Protein AF-A0A9X2JK85-F1 (afdb_monomer_lite)

Structure (mmCIF, N/CA/C/O backbone):
data_AF-A0A9X2JK85-F1
#
_entry.id   AF-A0A9X2JK85-F1
#
loop_
_atom_site.group_PDB
_atom_site.id
_atom_site.type_symbol
_atom_site.label_atom_id
_atom_site.label_alt_id
_atom_site.label_comp_id
_atom_site.label_asym_id
_atom_site.label_entity_id
_atom_site.label_seq_id
_atom_site.pdbx_PDB_ins_code
_atom_site.Cartn_x
_atom_site.Cartn_y
_atom_site.Cartn_z
_atom_site.occupancy
_atom_site.B_iso_or_equiv
_atom_site.auth_seq_id
_atom_site.auth_comp_id
_atom_site.auth_asym_id
_atom_site.auth_atom_id
_atom_site.pdbx_PDB_model_num
ATOM 1 N N . MET A 1 1 ? 14.062 13.465 -22.655 1.00 34.59 1 MET A N 1
ATOM 2 C CA . MET A 1 1 ? 15.231 13.251 -23.542 1.00 34.59 1 MET A CA 1
ATOM 3 C C . MET A 1 1 ? 15.802 11.875 -23.221 1.00 34.59 1 MET A C 1
ATOM 5 O O . MET A 1 1 ? 16.060 11.612 -22.061 1.00 34.59 1 MET A O 1
ATOM 9 N N . ALA A 1 2 ? 15.635 10.884 -24.098 1.00 40.88 2 ALA A N 1
ATOM 10 C CA . ALA A 1 2 ? 16.480 10.584 -25.267 1.00 40.88 2 ALA A CA 1
ATOM 11 C C . ALA A 1 2 ? 17.789 9.841 -24.898 1.00 40.88 2 ALA A C 1
ATOM 13 O O . ALA A 1 2 ? 18.862 10.420 -24.853 1.00 40.88 2 ALA A O 1
ATOM 14 N N . ILE A 1 3 ? 17.620 8.548 -24.591 1.00 50.31 3 ILE A N 1
ATOM 15 C CA . ILE A 1 3 ? 18.441 7.374 -24.954 1.00 50.31 3 ILE A CA 1
ATOM 16 C C . ILE A 1 3 ? 19.965 7.569 -25.096 1.00 50.31 3 ILE A C 1
ATOM 18 O O . ILE A 1 3 ? 20.447 8.000 -26.139 1.00 50.31 3 ILE A O 1
ATOM 22 N N . VAL A 1 4 ? 20.713 7.001 -24.139 1.00 51.88 4 VAL A N 1
ATOM 23 C CA . VAL A 1 4 ? 21.994 6.318 -24.402 1.00 51.88 4 VAL A CA 1
ATOM 24 C C . VAL A 1 4 ? 21.903 4.892 -23.838 1.00 51.88 4 VAL A C 1
ATOM 26 O O . VAL A 1 4 ? 21.427 4.666 -22.729 1.00 51.88 4 VAL A O 1
ATOM 29 N N . LYS A 1 5 ? 22.260 3.931 -24.693 1.00 42.66 5 LYS A N 1
ATOM 30 C CA . LYS A 1 5 ? 22.048 2.474 -24.635 1.00 42.66 5 LYS A CA 1
ATOM 31 C C . LYS A 1 5 ? 23.218 1.715 -23.970 1.00 42.66 5 LYS A C 1
ATOM 33 O O . LYS A 1 5 ? 24.351 2.136 -24.152 1.00 42.66 5 LYS A O 1
ATOM 38 N N . ARG A 1 6 ? 22.894 0.494 -23.480 1.00 49.09 6 ARG A N 1
ATOM 39 C CA . ARG A 1 6 ? 23.709 -0.761 -23.361 1.00 49.09 6 ARG A CA 1
ATOM 40 C C . ARG A 1 6 ? 24.837 -0.747 -22.308 1.00 49.09 6 ARG A C 1
ATOM 42 O O . ARG A 1 6 ? 25.596 0.200 -22.260 1.00 49.09 6 ARG A O 1
ATOM 49 N N . GLN A 1 7 ? 25.003 -1.723 -21.406 1.00 44.25 7 GLN A N 1
ATOM 50 C CA . GLN A 1 7 ? 24.975 -3.198 -21.502 1.00 44.25 7 GLN A CA 1
ATOM 51 C C . GLN A 1 7 ? 24.787 -3.748 -20.051 1.00 44.25 7 GLN A C 1
ATOM 53 O O . GLN A 1 7 ? 25.368 -3.177 -19.135 1.00 44.25 7 GLN A O 1
ATOM 58 N N . ALA A 1 8 ? 23.776 -4.579 -19.742 1.00 41.75 8 ALA A N 1
ATOM 59 C CA . ALA A 1 8 ? 23.869 -6.020 -19.389 1.00 41.75 8 ALA A CA 1
ATOM 60 C C . ALA A 1 8 ? 25.113 -6.393 -18.528 1.00 41.75 8 ALA A C 1
ATOM 62 O O . ALA A 1 8 ? 26.212 -6.001 -18.882 1.00 41.75 8 ALA A O 1
ATOM 63 N N . GLU A 1 9 ? 25.052 -7.121 -17.406 1.00 39.81 9 GLU A N 1
ATOM 64 C CA . GLU A 1 9 ? 24.339 -8.378 -17.129 1.00 39.81 9 GLU A CA 1
ATOM 65 C C . GLU A 1 9 ? 24.162 -8.625 -15.610 1.00 39.81 9 GLU A C 1
ATOM 67 O O . GLU A 1 9 ? 24.887 -8.069 -14.793 1.00 39.81 9 GLU A O 1
ATOM 72 N N . ALA A 1 10 ? 23.177 -9.476 -15.294 1.00 49.22 10 ALA A N 1
ATOM 73 C CA . ALA A 1 10 ? 23.091 -10.398 -14.156 1.00 49.22 10 ALA A CA 1
ATOM 74 C C . ALA A 1 10 ? 23.545 -9.925 -12.758 1.00 49.22 10 ALA A C 1
ATOM 76 O O . ALA A 1 10 ? 24.722 -9.958 -12.438 1.00 49.22 10 ALA A O 1
ATOM 77 N N . ASP A 1 11 ? 22.584 -9.686 -11.859 1.00 38.78 11 ASP A N 1
ATOM 78 C CA . ASP A 1 11 ? 22.458 -10.641 -10.754 1.00 38.78 11 ASP A CA 1
ATOM 79 C C . ASP A 1 11 ? 21.063 -10.611 -10.124 1.00 38.78 11 ASP A C 1
ATOM 81 O O . ASP A 1 11 ? 20.541 -9.593 -9.658 1.00 38.78 11 ASP A O 1
ATOM 85 N N . HIS A 1 12 ? 20.437 -11.777 -10.170 1.00 44.62 12 HIS A N 1
ATOM 86 C CA . HIS A 1 12 ? 19.228 -12.103 -9.452 1.00 44.62 12 HIS A CA 1
ATOM 87 C C . HIS A 1 12 ? 19.592 -12.342 -7.986 1.00 44.62 12 HIS A C 1
ATOM 89 O O . HIS A 1 12 ? 19.901 -13.471 -7.617 1.00 44.62 12 HIS A O 1
ATOM 95 N N . ASN A 1 13 ? 19.479 -11.335 -7.119 1.00 39.88 13 ASN A N 1
ATOM 96 C CA . ASN A 1 13 ? 19.421 -11.635 -5.691 1.00 39.88 13 ASN A CA 1
ATOM 97 C C . ASN A 1 13 ? 18.484 -10.702 -4.922 1.00 39.88 13 ASN A C 1
ATOM 99 O O . ASN A 1 13 ? 18.857 -9.655 -4.394 1.00 39.88 13 ASN A O 1
ATOM 103 N N . THR A 1 14 ? 17.229 -11.134 -4.837 1.00 47.16 14 THR A N 1
ATOM 104 C CA . THR A 1 14 ? 16.153 -10.577 -4.011 1.00 47.16 14 THR A CA 1
ATOM 105 C C . 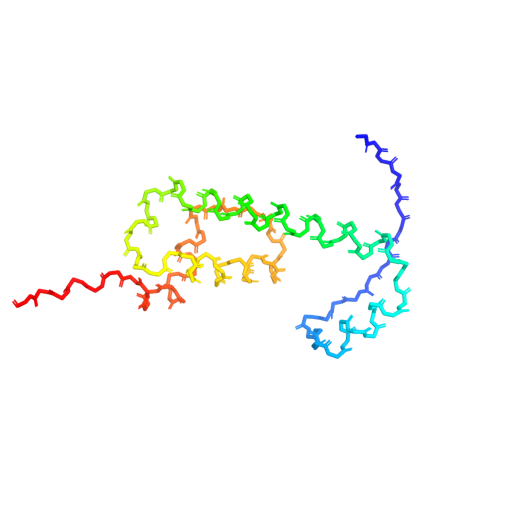THR A 1 14 ? 16.396 -10.860 -2.520 1.00 47.16 14 THR A C 1
ATOM 107 O O . THR A 1 14 ? 15.541 -11.431 -1.851 1.00 47.16 14 THR A O 1
ATOM 110 N N . LYS A 1 15 ? 17.577 -10.501 -1.994 1.00 44.31 15 LYS A N 1
ATOM 111 C CA . LYS A 1 15 ? 17.924 -10.502 -0.558 1.00 44.31 15 LYS A CA 1
ATOM 112 C C . LYS A 1 15 ? 18.985 -9.440 -0.242 1.00 44.31 15 LYS A C 1
ATOM 114 O O . LYS A 1 15 ? 19.994 -9.719 0.398 1.00 44.31 15 LYS A O 1
ATOM 119 N N . MET A 1 16 ? 18.783 -8.209 -0.704 1.00 45.59 16 MET A N 1
ATOM 120 C CA . MET A 1 16 ? 19.684 -7.112 -0.350 1.00 45.59 16 MET A CA 1
ATOM 121 C C . MET A 1 16 ? 19.366 -6.635 1.075 1.00 45.59 16 MET A C 1
ATOM 123 O O . MET A 1 16 ? 18.332 -6.014 1.320 1.00 45.59 16 MET A O 1
ATOM 127 N N . THR A 1 17 ? 20.236 -6.971 2.028 1.00 53.81 17 THR A N 1
ATOM 128 C CA . THR A 1 17 ? 20.101 -6.562 3.436 1.00 53.81 17 THR A CA 1
ATOM 129 C C . THR A 1 17 ? 20.424 -5.068 3.569 1.00 53.81 17 THR A C 1
ATOM 131 O O . THR A 1 17 ? 21.161 -4.512 2.757 1.00 53.81 17 THR A O 1
ATOM 134 N N . VAL A 1 18 ? 19.922 -4.388 4.607 1.00 53.00 18 VAL A N 1
ATOM 135 C CA . VAL A 1 18 ? 20.228 -2.961 4.869 1.00 53.00 18 VAL A CA 1
ATOM 136 C C . VAL A 1 18 ? 21.744 -2.687 4.885 1.00 53.00 18 VAL A C 1
ATOM 138 O O . VAL A 1 18 ? 22.187 -1.636 4.432 1.00 53.00 18 VAL A O 1
ATOM 141 N N . ALA A 1 19 ? 22.553 -3.664 5.306 1.00 50.75 19 ALA A N 1
ATOM 142 C CA . ALA A 1 19 ? 24.013 -3.598 5.253 1.00 50.75 19 ALA A CA 1
ATOM 143 C C . ALA A 1 19 ? 24.586 -3.535 3.819 1.00 50.75 19 ALA A C 1
ATOM 145 O O . ALA A 1 19 ? 25.506 -2.757 3.565 1.00 50.75 19 ALA A O 1
ATOM 146 N N . ASP A 1 20 ? 24.021 -4.285 2.865 1.00 52.03 20 ASP A N 1
ATOM 147 C CA . ASP A 1 20 ? 24.408 -4.215 1.448 1.00 52.03 20 ASP A CA 1
ATOM 148 C C . ASP A 1 20 ? 24.044 -2.864 0.831 1.00 52.03 20 ASP A C 1
ATOM 150 O O . ASP A 1 20 ? 24.795 -2.327 0.017 1.00 52.03 20 ASP A O 1
ATOM 154 N N . LEU A 1 21 ? 22.924 -2.266 1.256 1.00 55.34 21 LEU A N 1
ATOM 155 C CA . LEU A 1 21 ? 22.515 -0.930 0.809 1.00 55.34 21 LEU A CA 1
ATOM 156 C C . LEU A 1 21 ? 23.514 0.150 1.241 1.00 55.34 21 LEU A C 1
ATOM 158 O O . LEU A 1 21 ? 23.812 1.044 0.450 1.00 55.34 21 LEU A O 1
ATOM 162 N N . ILE A 1 22 ? 24.085 0.046 2.444 1.00 58.94 22 ILE A N 1
ATOM 163 C CA . ILE A 1 22 ? 25.137 0.966 2.908 1.00 58.94 22 ILE A CA 1
ATOM 164 C C . ILE A 1 22 ? 26.440 0.743 2.129 1.00 58.94 22 ILE A C 1
ATOM 166 O O . ILE A 1 22 ? 27.105 1.700 1.730 1.00 58.94 22 ILE A O 1
ATOM 170 N N . LYS A 1 23 ? 26.786 -0.513 1.835 1.00 55.00 23 LYS A N 1
ATOM 171 C CA . LYS A 1 23 ? 28.004 -0.850 1.087 1.00 55.00 23 LYS A CA 1
ATOM 172 C C . LYS A 1 23 ? 27.947 -0.371 -0.368 1.00 55.00 23 LYS A C 1
ATOM 174 O O . LYS A 1 23 ? 28.931 0.179 -0.866 1.00 55.00 23 LYS A O 1
ATOM 179 N N . LEU A 1 24 ? 26.792 -0.504 -1.028 1.00 55.12 24 LEU A N 1
ATOM 180 C CA . LEU A 1 24 ? 26.565 0.052 -2.366 1.00 55.12 24 LEU A CA 1
ATOM 181 C C . LEU A 1 24 ? 26.503 1.587 -2.346 1.00 55.12 24 LEU A C 1
ATOM 183 O O . LEU A 1 24 ? 27.032 2.228 -3.252 1.00 55.12 24 LEU A O 1
ATOM 187 N N . SER A 1 25 ? 25.920 2.185 -1.301 1.00 47.72 25 SER A N 1
ATOM 188 C CA . SER A 1 25 ? 25.886 3.643 -1.106 1.00 47.72 25 SER A CA 1
ATOM 189 C C . SER A 1 25 ? 27.284 4.260 -1.022 1.00 47.72 25 SER A C 1
ATOM 191 O O . SER A 1 25 ? 27.479 5.374 -1.490 1.00 47.72 25 SER A O 1
ATOM 193 N N . ASN A 1 26 ? 28.270 3.552 -0.472 1.00 53.19 26 ASN A N 1
ATOM 194 C CA . ASN A 1 26 ? 29.646 4.054 -0.415 1.00 53.19 26 ASN A CA 1
ATOM 195 C C . ASN A 1 26 ? 30.403 3.934 -1.753 1.00 53.19 26 ASN A C 1
ATOM 197 O O . ASN A 1 26 ? 31.441 4.567 -1.913 1.00 53.19 26 ASN A O 1
ATOM 201 N N . ASN A 1 27 ? 29.894 3.150 -2.712 1.00 53.34 27 ASN A N 1
ATOM 202 C CA . ASN A 1 27 ? 30.514 2.932 -4.029 1.00 53.34 27 ASN A CA 1
ATOM 203 C C . ASN A 1 27 ? 29.814 3.691 -5.173 1.00 53.34 27 ASN A C 1
ATOM 205 O O . ASN A 1 27 ? 30.348 3.782 -6.278 1.00 53.34 27 ASN A O 1
ATOM 209 N N . LEU A 1 28 ? 28.623 4.246 -4.934 1.00 50.44 28 LEU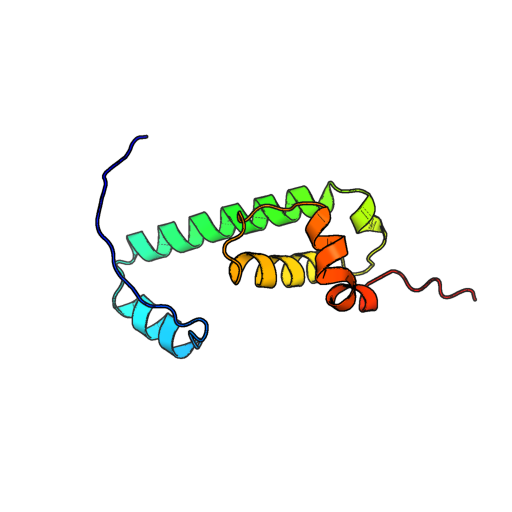 A N 1
ATOM 210 C CA . LEU A 1 28 ? 27.867 5.021 -5.916 1.00 50.44 28 LEU A CA 1
ATOM 211 C C . LEU A 1 28 ? 28.158 6.515 -5.756 1.00 50.44 28 LEU A C 1
ATOM 213 O O . LEU A 1 28 ? 28.119 7.061 -4.656 1.00 50.44 28 LEU A O 1
ATOM 217 N N . LYS A 1 29 ? 28.408 7.213 -6.870 1.00 52.56 29 LYS A N 1
ATOM 218 C CA . LYS A 1 29 ? 28.621 8.666 -6.843 1.00 52.56 29 LYS A CA 1
ATOM 219 C C . LYS A 1 29 ? 27.385 9.349 -6.230 1.00 52.56 29 LYS A C 1
ATOM 221 O O . LYS A 1 29 ? 26.265 9.008 -6.617 1.00 52.56 29 LYS A O 1
ATOM 226 N N . PRO A 1 30 ? 27.538 10.346 -5.340 1.00 54.38 30 PRO A N 1
ATOM 227 C CA . PRO A 1 30 ? 26.422 10.956 -4.605 1.00 54.38 30 PRO A CA 1
ATOM 228 C C . PRO A 1 30 ? 25.320 11.527 -5.513 1.00 54.38 30 PRO A C 1
ATOM 230 O O . PRO A 1 30 ? 24.153 11.560 -5.134 1.00 54.38 30 PRO A O 1
ATOM 233 N N . GLN A 1 31 ? 25.664 11.915 -6.744 1.00 50.38 31 GLN A N 1
ATOM 234 C CA . GLN A 1 31 ? 24.705 12.330 -7.772 1.00 50.38 31 GLN A CA 1
ATOM 235 C C . GLN A 1 31 ? 23.807 11.178 -8.251 1.00 50.38 31 GLN A C 1
ATOM 237 O O . GLN A 1 31 ? 22.606 11.370 -8.395 1.00 50.38 31 GLN A O 1
ATOM 242 N N . GLN A 1 32 ? 24.344 9.968 -8.431 1.00 51.41 32 GLN A N 1
ATOM 243 C CA . GLN A 1 32 ? 23.549 8.789 -8.799 1.00 51.41 32 GLN A CA 1
ATOM 244 C C . GLN A 1 32 ? 22.634 8.359 -7.646 1.00 51.41 32 GLN A C 1
ATOM 246 O O . GLN A 1 32 ? 21.490 7.983 -7.881 1.00 51.41 32 GLN A O 1
ATOM 251 N N . ILE A 1 33 ? 23.100 8.477 -6.398 1.00 53.59 33 ILE A N 1
ATOM 252 C CA . ILE A 1 33 ? 22.286 8.192 -5.207 1.00 53.59 33 ILE A CA 1
ATOM 253 C C . ILE A 1 33 ? 21.113 9.170 -5.113 1.00 53.59 33 ILE A C 1
ATOM 255 O O . ILE A 1 33 ? 19.975 8.733 -4.950 1.00 53.59 33 ILE A O 1
ATOM 259 N N . LYS A 1 34 ? 21.363 10.477 -5.275 1.00 50.22 34 LYS A N 1
ATOM 260 C CA . LYS A 1 34 ? 20.303 11.497 -5.274 1.00 50.22 34 LYS A CA 1
ATOM 261 C C . LYS A 1 34 ? 19.247 11.220 -6.337 1.00 50.22 34 LYS A C 1
ATOM 263 O O . LYS A 1 34 ? 18.073 11.163 -6.001 1.00 50.22 34 LYS A O 1
ATOM 268 N N . GLN A 1 35 ? 19.658 10.944 -7.571 1.00 50.50 35 GLN A N 1
ATOM 269 C CA . GLN A 1 35 ? 18.734 10.676 -8.677 1.00 50.50 35 GLN A CA 1
ATOM 270 C C . GLN A 1 35 ? 17.884 9.423 -8.438 1.00 50.50 35 GLN A C 1
ATOM 272 O O . GLN A 1 35 ? 16.676 9.439 -8.651 1.00 50.50 35 GLN A O 1
ATOM 277 N N . VAL A 1 36 ? 18.483 8.352 -7.913 1.00 57.09 36 VAL A N 1
ATOM 278 C CA . VAL A 1 36 ? 17.759 7.118 -7.582 1.00 57.09 36 VAL A CA 1
ATOM 279 C C . VAL A 1 36 ? 16.781 7.329 -6.419 1.00 57.09 36 VAL A C 1
ATOM 281 O O . VAL A 1 36 ? 15.697 6.748 -6.421 1.00 57.09 36 VAL A O 1
ATOM 284 N N . VAL A 1 37 ? 17.129 8.146 -5.423 1.00 58.62 37 VAL A N 1
ATOM 285 C CA . VAL A 1 37 ? 16.244 8.469 -4.290 1.00 58.62 37 VAL A CA 1
ATOM 286 C C . VAL A 1 37 ? 15.109 9.405 -4.719 1.00 58.62 37 VAL A C 1
ATOM 288 O O . VAL A 1 37 ? 13.958 9.167 -4.354 1.00 58.62 37 VAL A O 1
ATOM 291 N N . GLU A 1 38 ? 15.396 10.418 -5.533 1.00 56.00 38 GLU A N 1
ATOM 292 C CA . GLU A 1 38 ? 14.401 11.335 -6.104 1.00 56.00 38 GLU A CA 1
ATOM 293 C C . GLU A 1 38 ? 13.409 10.588 -7.004 1.00 56.00 38 GLU A C 1
ATOM 295 O O . GLU A 1 38 ? 12.196 10.712 -6.823 1.00 56.00 38 GLU A O 1
ATOM 300 N N . GLU A 1 39 ? 13.898 9.724 -7.897 1.00 60.69 39 GLU A N 1
ATOM 301 C CA . GLU A 1 39 ? 13.053 8.919 -8.784 1.00 60.69 39 GLU A CA 1
ATOM 302 C C . GLU A 1 39 ? 12.173 7.934 -7.994 1.00 60.69 39 GLU A C 1
ATOM 304 O O . GLU A 1 39 ? 10.979 7.800 -8.270 1.00 60.69 39 GLU A O 1
ATOM 309 N N . ARG A 1 40 ? 12.714 7.295 -6.944 1.00 62.25 40 ARG A N 1
ATOM 310 C CA . ARG A 1 40 ? 11.931 6.433 -6.036 1.00 62.25 40 ARG A CA 1
ATOM 311 C C . ARG A 1 40 ? 10.848 7.209 -5.290 1.00 62.25 40 ARG A C 1
ATOM 313 O O . ARG A 1 40 ? 9.743 6.694 -5.120 1.00 62.25 40 ARG A O 1
ATOM 320 N N . THR A 1 41 ? 11.155 8.427 -4.853 1.00 66.56 41 THR A N 1
ATOM 321 C CA . THR A 1 41 ? 10.211 9.289 -4.128 1.00 66.56 41 THR A CA 1
ATOM 322 C C . THR A 1 41 ? 9.061 9.707 -5.043 1.00 66.56 41 THR A C 1
ATOM 324 O O . THR A 1 41 ? 7.900 9.660 -4.638 1.00 66.56 41 THR A O 1
ATOM 327 N N . TYR A 1 42 ? 9.356 10.015 -6.309 1.00 78.44 42 TYR A N 1
ATOM 328 C CA . TYR A 1 42 ? 8.345 10.331 -7.318 1.00 78.44 42 TYR A CA 1
ATOM 329 C C . TYR A 1 42 ? 7.413 9.145 -7.607 1.00 78.44 42 TYR A C 1
ATOM 331 O O . TYR A 1 42 ? 6.196 9.313 -7.679 1.00 78.44 42 TYR A O 1
ATOM 339 N N . GLN A 1 43 ? 7.962 7.930 -7.710 1.00 81.75 43 GLN A N 1
ATOM 340 C CA . GLN A 1 43 ? 7.166 6.724 -7.960 1.00 81.75 43 GLN A CA 1
ATOM 341 C C . GLN A 1 43 ? 6.237 6.388 -6.784 1.00 81.75 43 GLN A C 1
ATOM 343 O O . GLN A 1 43 ? 5.060 6.111 -7.004 1.00 81.75 43 GLN A O 1
ATOM 348 N N . TRP A 1 44 ? 6.728 6.479 -5.543 1.00 85.44 44 TRP A N 1
ATOM 349 C CA . TRP A 1 44 ? 5.896 6.288 -4.351 1.00 85.44 44 TRP A CA 1
ATOM 350 C C . TRP A 1 44 ? 4.774 7.327 -4.262 1.00 85.44 44 TRP A C 1
ATOM 352 O O . TRP A 1 44 ? 3.619 6.966 -4.057 1.00 85.44 44 TRP A O 1
ATOM 362 N N . ASN A 1 45 ? 5.085 8.608 -4.469 1.00 84.88 45 ASN A N 1
ATOM 363 C CA . ASN A 1 45 ? 4.083 9.671 -4.394 1.00 84.88 45 ASN A CA 1
ATOM 364 C C . ASN A 1 45 ? 2.981 9.498 -5.449 1.00 84.88 45 ASN A C 1
ATOM 366 O O . ASN A 1 45 ? 1.802 9.659 -5.131 1.00 84.88 45 ASN A O 1
ATOM 370 N N . ASN A 1 46 ? 3.343 9.118 -6.680 1.00 87.25 46 ASN A N 1
ATOM 371 C CA . ASN A 1 46 ? 2.365 8.794 -7.719 1.00 87.25 46 ASN A CA 1
ATOM 372 C C . ASN A 1 46 ? 1.520 7.575 -7.330 1.00 87.25 46 ASN A C 1
ATOM 374 O O . ASN A 1 46 ? 0.298 7.640 -7.402 1.00 87.25 46 ASN A O 1
ATOM 378 N N . PHE A 1 47 ? 2.154 6.508 -6.835 1.00 89.25 47 PHE A N 1
ATOM 379 C CA . PHE A 1 47 ? 1.459 5.303 -6.388 1.00 89.25 47 PHE A CA 1
ATOM 380 C C . PHE A 1 47 ? 0.430 5.601 -5.293 1.00 89.25 47 PHE A C 1
ATOM 382 O O . PHE A 1 47 ? -0.714 5.161 -5.379 1.00 89.25 47 PHE A O 1
ATOM 389 N N . VAL A 1 48 ? 0.815 6.368 -4.269 1.00 89.50 48 VAL A N 1
ATOM 390 C CA . VAL A 1 48 ? -0.082 6.744 -3.170 1.00 89.50 48 VAL A CA 1
ATOM 391 C C . VAL A 1 48 ? -1.218 7.618 -3.678 1.00 89.50 48 VAL A C 1
ATOM 393 O O . VAL A 1 48 ? -2.365 7.374 -3.314 1.00 89.50 48 VAL A O 1
ATOM 396 N N . ARG A 1 49 ? -0.935 8.609 -4.530 1.00 89.50 49 ARG A N 1
ATOM 397 C CA . ARG A 1 49 ? -1.977 9.462 -5.114 1.00 89.50 49 ARG A CA 1
ATOM 398 C C . ARG A 1 49 ? -3.013 8.629 -5.867 1.00 89.50 49 ARG A C 1
ATOM 400 O O . ARG A 1 49 ? -4.206 8.789 -5.621 1.00 89.50 49 ARG A O 1
ATOM 407 N N . ASP 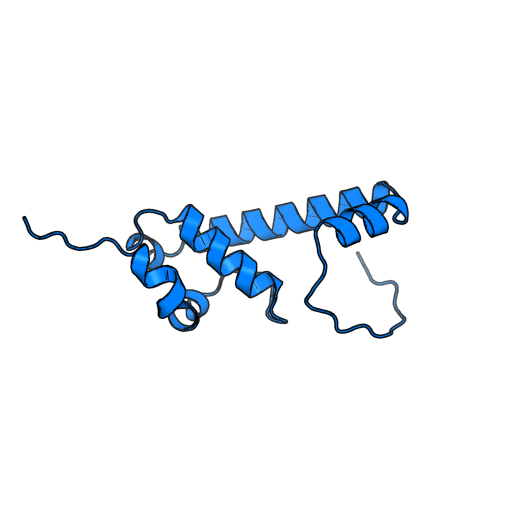A 1 50 ? -2.561 7.719 -6.721 1.00 90.50 50 ASP A N 1
ATOM 408 C CA . ASP A 1 50 ? -3.438 6.879 -7.537 1.00 90.50 50 ASP A CA 1
ATOM 409 C C . ASP A 1 50 ? -4.228 5.886 -6.666 1.00 90.50 50 ASP A C 1
ATOM 411 O O . ASP A 1 50 ? -5.439 5.740 -6.834 1.00 90.50 50 ASP A O 1
ATOM 415 N N . PHE A 1 51 ? -3.585 5.288 -5.657 1.00 91.62 51 PHE A N 1
ATOM 416 C CA . PHE A 1 51 ? -4.239 4.432 -4.662 1.00 91.62 51 PHE A CA 1
ATOM 417 C C . PHE A 1 51 ? -5.341 5.176 -3.893 1.00 91.62 51 PHE A C 1
ATOM 419 O O . PHE A 1 51 ? -6.418 4.627 -3.651 1.00 91.62 51 PHE A O 1
ATOM 426 N N . PHE A 1 52 ? -5.091 6.426 -3.489 1.00 89.75 52 PHE A N 1
ATOM 427 C CA . PHE A 1 52 ? -6.068 7.226 -2.749 1.00 89.75 52 PHE A CA 1
ATOM 428 C C . PHE A 1 52 ? -7.222 7.730 -3.624 1.00 89.75 52 PHE A C 1
ATOM 430 O O . PHE A 1 52 ? -8.311 7.979 -3.097 1.00 89.75 52 PHE A O 1
ATOM 437 N N . ASN A 1 53 ? -7.002 7.854 -4.932 1.00 92.19 53 ASN A N 1
ATOM 438 C CA . ASN A 1 53 ? -8.029 8.238 -5.894 1.00 92.19 53 ASN A CA 1
ATOM 439 C C . ASN A 1 53 ? -9.027 7.099 -6.183 1.00 92.19 53 ASN A C 1
ATOM 441 O O . ASN A 1 53 ? -10.175 7.356 -6.545 1.00 92.19 53 ASN A O 1
ATOM 445 N N . ASP A 1 54 ? -8.626 5.839 -5.988 1.00 91.12 54 ASP A N 1
ATOM 446 C CA . ASP A 1 54 ? -9.525 4.696 -6.144 1.00 91.12 54 ASP A CA 1
ATOM 447 C C . ASP A 1 54 ? -10.518 4.596 -4.972 1.00 91.12 54 ASP A C 1
ATOM 449 O O . ASP A 1 54 ? -10.153 4.414 -3.806 1.00 91.12 54 ASP A O 1
ATOM 453 N N . LYS A 1 55 ? -11.815 4.671 -5.292 1.00 89.81 55 LYS A N 1
ATOM 454 C CA . LYS A 1 55 ? -12.909 4.553 -4.319 1.00 89.81 55 LYS A CA 1
ATOM 455 C C . LYS A 1 55 ? -12.930 3.190 -3.629 1.00 89.81 55 LYS A C 1
ATOM 457 O O . LYS A 1 55 ? -13.344 3.115 -2.472 1.00 89.81 55 LYS A O 1
ATOM 462 N N . ALA A 1 56 ? -12.459 2.129 -4.282 1.00 87.31 56 ALA A N 1
ATOM 463 C CA . ALA A 1 56 ? -12.394 0.794 -3.698 1.00 87.31 56 ALA A CA 1
ATOM 464 C C . ALA A 1 56 ? -11.429 0.719 -2.510 1.00 87.31 56 ALA A C 1
ATOM 466 O O . ALA A 1 56 ? -11.582 -0.145 -1.650 1.00 87.31 56 ALA A O 1
ATOM 467 N N . THR A 1 57 ? -10.467 1.639 -2.396 1.00 88.88 57 THR A N 1
ATOM 468 C CA . THR A 1 57 ? -9.551 1.676 -1.250 1.00 88.88 57 THR A CA 1
ATOM 469 C C . THR A 1 57 ? -10.150 2.386 -0.031 1.00 88.88 57 THR A C 1
ATOM 471 O O . THR A 1 57 ? -9.589 2.305 1.062 1.00 88.88 57 THR A O 1
ATOM 474 N N . ASN A 1 58 ? -11.327 3.017 -0.154 1.00 88.31 58 ASN A N 1
ATOM 475 C CA . ASN A 1 58 ? -12.044 3.634 0.974 1.00 88.31 58 ASN A CA 1
ATOM 476 C C . ASN A 1 58 ? -12.562 2.613 1.998 1.00 88.31 58 ASN A C 1
ATOM 478 O O . ASN A 1 58 ? -12.918 2.991 3.121 1.00 88.31 58 ASN A O 1
ATOM 482 N N . GLN A 1 59 ? -12.597 1.330 1.631 1.00 87.25 59 GLN A N 1
ATOM 483 C CA . GLN A 1 59 ? -12.966 0.239 2.529 1.00 87.25 59 GLN A CA 1
ATOM 484 C C . GLN A 1 59 ? -11.896 -0.058 3.590 1.00 87.25 59 GLN A C 1
ATOM 486 O O . GLN A 1 59 ? -12.180 -0.765 4.551 1.00 87.25 59 GLN A O 1
ATOM 491 N N . TYR A 1 60 ? -10.677 0.473 3.451 1.00 87.12 60 TYR A N 1
ATOM 492 C CA . TYR A 1 60 ? -9.602 0.272 4.424 1.00 87.12 60 TYR A CA 1
ATOM 493 C C . TYR A 1 60 ? -9.568 1.411 5.447 1.00 87.12 60 TYR A C 1
ATOM 495 O O . TYR A 1 60 ? -9.727 2.581 5.098 1.00 87.12 60 TYR A O 1
ATOM 503 N N . THR A 1 61 ? -9.336 1.091 6.722 1.00 83.44 61 THR A N 1
ATOM 504 C CA . THR A 1 61 ? -9.135 2.105 7.778 1.00 83.44 61 THR A CA 1
ATOM 505 C C . THR A 1 61 ? -7.740 2.714 7.687 1.00 83.44 61 THR A C 1
ATOM 507 O O . THR A 1 61 ? -7.573 3.930 7.699 1.00 83.44 61 THR A O 1
ATOM 510 N N . LYS A 1 62 ? -6.720 1.865 7.529 1.00 86.25 62 LYS A N 1
ATOM 511 C CA . LYS A 1 62 ? -5.305 2.253 7.471 1.00 86.25 62 LYS A CA 1
ATOM 512 C C . LYS A 1 62 ? -4.812 2.318 6.023 1.00 86.25 62 LYS A C 1
ATOM 514 O O . LYS A 1 62 ? -3.856 1.639 5.6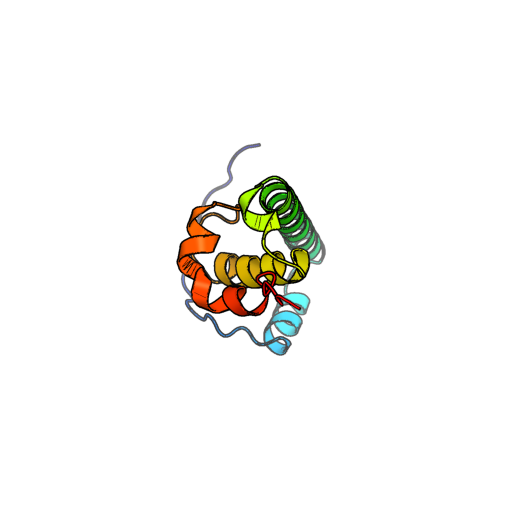58 1.00 86.25 62 LYS A O 1
ATOM 519 N N . ARG A 1 63 ? -5.460 3.155 5.201 1.00 86.56 63 ARG A N 1
ATOM 520 C CA . ARG A 1 63 ? -5.209 3.293 3.747 1.00 86.56 63 ARG A CA 1
ATOM 521 C C . ARG A 1 63 ? -3.732 3.475 3.394 1.00 86.56 63 ARG A C 1
ATOM 523 O O . ARG A 1 63 ? -3.222 2.764 2.539 1.00 86.56 63 ARG A O 1
ATOM 530 N N . LEU A 1 64 ? -3.022 4.358 4.097 1.00 88.31 64 LEU A N 1
ATOM 531 C CA . LEU A 1 64 ? -1.594 4.591 3.850 1.00 88.31 64 LEU A CA 1
ATOM 532 C C . LEU A 1 64 ? -0.731 3.354 4.157 1.00 88.31 64 LEU A C 1
ATOM 534 O O . LEU A 1 64 ? 0.236 3.077 3.454 1.00 88.31 64 LEU A O 1
ATOM 538 N N . LYS A 1 65 ? -1.109 2.582 5.182 1.00 87.38 65 LYS A N 1
ATOM 539 C CA . LYS A 1 65 ? -0.418 1.346 5.567 1.00 87.38 65 LYS A CA 1
ATOM 540 C C . LYS A 1 65 ? -0.626 0.252 4.516 1.00 87.38 65 LYS A C 1
ATOM 542 O O . LYS A 1 65 ? 0.326 -0.418 4.137 1.00 87.38 65 LYS A O 1
ATOM 547 N N . VAL A 1 66 ? -1.847 0.144 3.989 1.00 89.44 66 VAL A N 1
ATOM 548 C CA . VAL A 1 66 ? -2.184 -0.730 2.854 1.00 89.44 66 VAL A CA 1
ATOM 549 C C . VAL A 1 66 ? -1.404 -0.325 1.600 1.00 89.44 66 VAL A C 1
ATOM 551 O O . VAL A 1 66 ? -0.812 -1.182 0.953 1.00 89.44 66 VAL A O 1
ATOM 554 N N . ALA A 1 67 ? -1.328 0.971 1.289 1.00 89.12 67 ALA A N 1
ATOM 555 C CA . ALA A 1 67 ? -0.536 1.463 0.164 1.00 89.12 67 ALA A CA 1
ATOM 556 C C . ALA A 1 67 ? 0.951 1.094 0.303 1.00 89.12 67 ALA A C 1
ATOM 558 O O . ALA A 1 67 ? 1.552 0.628 -0.659 1.00 89.12 67 ALA A O 1
ATOM 559 N N . ALA A 1 6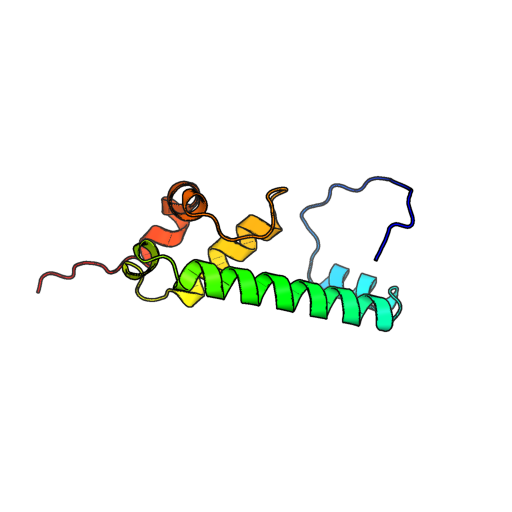8 ? 1.537 1.244 1.496 1.00 89.62 68 ALA A N 1
ATOM 560 C CA . ALA A 1 68 ? 2.940 0.900 1.746 1.00 89.62 68 ALA A CA 1
ATOM 561 C C . ALA A 1 68 ? 3.217 -0.599 1.553 1.00 89.62 68 ALA A C 1
ATOM 563 O O . ALA A 1 68 ? 4.199 -0.968 0.911 1.00 89.62 68 ALA A O 1
ATOM 564 N N . LEU A 1 69 ? 2.318 -1.449 2.052 1.00 88.25 69 LEU A N 1
ATOM 565 C CA . LEU A 1 69 ? 2.380 -2.900 1.893 1.00 88.25 69 LEU A CA 1
ATOM 566 C C . LEU A 1 69 ? 2.302 -3.331 0.420 1.00 88.25 69 LEU A C 1
ATOM 568 O O . LEU A 1 69 ? 3.102 -4.143 -0.042 1.00 88.25 69 LEU A O 1
ATOM 572 N N . LEU A 1 70 ? 1.360 -2.762 -0.338 1.00 89.31 70 LEU A N 1
ATOM 573 C CA . LEU A 1 70 ? 1.236 -3.032 -1.772 1.00 89.31 70 LEU A CA 1
ATOM 574 C C . LEU A 1 70 ? 2.453 -2.519 -2.545 1.00 89.31 70 LEU A C 1
ATOM 576 O O . LEU A 1 70 ? 2.948 -3.201 -3.438 1.00 89.31 70 LEU A O 1
ATOM 580 N N . TRP A 1 71 ? 2.963 -1.342 -2.186 1.00 89.44 71 TRP A N 1
ATOM 581 C CA . TRP A 1 71 ? 4.144 -0.757 -2.808 1.00 89.44 71 TRP A CA 1
ATOM 582 C C . TRP A 1 71 ? 5.389 -1.616 -2.628 1.00 89.44 71 TRP A C 1
ATOM 584 O O . TRP A 1 71 ? 6.144 -1.783 -3.581 1.00 89.44 71 TRP A O 1
ATOM 594 N N . GLU A 1 72 ? 5.594 -2.191 -1.442 1.00 87.44 72 GLU A N 1
ATOM 595 C CA . GLU A 1 72 ? 6.682 -3.137 -1.193 1.00 87.44 72 GLU A CA 1
ATOM 596 C C . GLU A 1 72 ? 6.604 -4.329 -2.156 1.00 87.44 72 GLU A C 1
ATOM 598 O O . GLU A 1 72 ? 7.587 -4.636 -2.830 1.00 87.44 72 GLU A O 1
ATOM 603 N N . LYS A 1 73 ? 5.410 -4.910 -2.330 1.00 87.12 73 LYS A N 1
ATOM 604 C CA . LYS A 1 73 ? 5.192 -6.030 -3.257 1.00 87.12 73 LYS A CA 1
ATOM 605 C C . LYS A 1 73 ? 5.378 -5.655 -4.721 1.00 87.12 73 LYS A C 1
ATOM 607 O O . LYS A 1 73 ? 6.002 -6.406 -5.468 1.00 87.12 73 LYS A O 1
ATOM 612 N N . VAL A 1 74 ? 4.915 -4.477 -5.128 1.00 85.94 74 VAL A N 1
ATOM 613 C CA . VAL A 1 74 ? 5.138 -3.958 -6.484 1.00 85.94 74 VAL A CA 1
ATOM 614 C C . VAL A 1 74 ? 6.631 -3.746 -6.743 1.00 85.94 74 VAL A C 1
ATOM 616 O O . VAL A 1 74 ? 7.110 -4.104 -7.816 1.00 85.94 74 VAL A O 1
ATOM 619 N N . ARG A 1 75 ? 7.385 -3.240 -5.759 1.00 83.94 75 ARG A N 1
ATOM 620 C CA . ARG A 1 75 ? 8.839 -3.027 -5.854 1.00 83.94 75 ARG A CA 1
ATOM 621 C C . ARG A 1 75 ? 9.641 -4.320 -5.968 1.00 83.94 75 ARG A C 1
ATOM 623 O O . ARG A 1 75 ? 10.675 -4.316 -6.627 1.00 83.94 75 ARG A O 1
ATOM 630 N N . GLU A 1 76 ? 9.199 -5.376 -5.291 1.00 81.88 76 GLU A N 1
ATOM 631 C CA . GLU A 1 76 ? 9.793 -6.717 -5.375 1.00 81.88 76 GLU A CA 1
ATOM 632 C C . GLU A 1 76 ? 9.464 -7.408 -6.707 1.00 81.88 76 GLU A C 1
ATOM 634 O O . GLU A 1 76 ? 10.199 -8.284 -7.162 1.00 81.88 76 GLU A O 1
ATOM 639 N N . SER A 1 77 ? 8.362 -7.012 -7.346 1.00 79.62 77 SER A N 1
ATOM 640 C CA . SER A 1 77 ? 7.907 -7.579 -8.611 1.00 79.62 77 SER A CA 1
ATOM 641 C C . SER A 1 77 ? 8.560 -6.921 -9.834 1.00 79.62 77 SER A C 1
ATOM 643 O O . SER A 1 77 ? 9.054 -5.796 -9.789 1.00 79.62 77 SER A O 1
ATOM 645 N N . LYS A 1 78 ? 8.486 -7.603 -10.984 1.00 78.62 78 LYS A N 1
ATOM 646 C CA . LYS A 1 78 ? 8.833 -7.028 -12.298 1.00 78.62 78 LYS A CA 1
ATOM 647 C C . LYS A 1 78 ? 7.696 -6.185 -12.905 1.00 78.62 78 LYS A C 1
ATOM 649 O O . LYS A 1 78 ? 7.799 -5.777 -14.060 1.00 78.62 78 LYS A O 1
ATOM 654 N N . ALA A 1 79 ? 6.600 -5.979 -12.172 1.00 76.25 79 ALA A N 1
ATOM 655 C CA . ALA A 1 79 ? 5.451 -5.222 -12.647 1.00 76.25 79 ALA A CA 1
ATOM 656 C C . ALA A 1 79 ? 5.793 -3.725 -12.781 1.00 76.25 79 ALA A C 1
ATOM 658 O O . ALA A 1 79 ? 6.724 -3.233 -12.132 1.00 76.25 79 ALA A O 1
ATOM 659 N N . PRO A 1 80 ? 5.049 -2.972 -13.610 1.00 77.81 80 PRO A N 1
ATOM 660 C CA . PRO A 1 80 ? 5.185 -1.524 -13.633 1.00 77.81 80 PRO A CA 1
ATOM 661 C C . PRO A 1 80 ? 4.922 -0.953 -12.232 1.00 77.81 80 PRO A C 1
ATOM 663 O O . PRO A 1 80 ? 3.977 -1.351 -11.553 1.00 77.81 80 PRO A O 1
ATOM 666 N N . LYS A 1 81 ? 5.768 -0.009 -11.802 1.00 83.25 81 LYS A N 1
ATOM 667 C CA . LYS A 1 81 ? 5.718 0.635 -10.475 1.00 83.25 81 LYS A CA 1
ATOM 668 C C . LYS A 1 81 ? 4.602 1.678 -10.384 1.00 83.25 81 LYS A C 1
ATOM 670 O O . LYS A 1 81 ? 4.841 2.837 -10.056 1.00 83.25 81 LYS A O 1
ATOM 675 N N . ILE A 1 82 ? 3.397 1.264 -10.739 1.00 82.94 82 ILE A N 1
ATOM 676 C CA . ILE A 1 82 ? 2.183 2.070 -10.764 1.00 82.94 82 ILE A CA 1
ATOM 677 C C . ILE A 1 82 ? 1.102 1.348 -9.972 1.00 82.94 82 ILE A C 1
ATOM 679 O O . ILE A 1 82 ? 1.134 0.125 -9.814 1.00 82.94 82 ILE A O 1
ATOM 683 N N . TYR A 1 83 ? 0.139 2.107 -9.468 1.00 87.19 83 TYR A N 1
ATOM 684 C CA . TYR A 1 83 ? -1.029 1.508 -8.851 1.00 87.19 83 TYR A CA 1
ATOM 685 C C . TYR A 1 83 ? -1.963 0.957 -9.933 1.00 87.19 83 TYR A C 1
ATOM 687 O O . TYR A 1 83 ? -2.287 1.646 -10.898 1.00 87.19 83 TYR A O 1
ATOM 695 N N . VAL A 1 84 ? -2.419 -0.282 -9.753 1.00 88.31 84 VAL A N 1
ATOM 696 C CA . VAL A 1 84 ? -3.513 -0.867 -10.533 1.00 88.31 84 VAL A CA 1
ATOM 697 C C . VAL A 1 84 ? -4.500 -1.529 -9.587 1.00 88.31 84 VAL A C 1
ATOM 699 O O . VAL A 1 84 ? -4.103 -2.173 -8.615 1.00 88.31 84 VAL A O 1
ATOM 702 N N . HIS A 1 85 ? -5.790 -1.417 -9.897 1.00 88.94 85 HIS A N 1
ATOM 703 C CA . HIS A 1 85 ? -6.862 -1.978 -9.073 1.00 88.94 85 HIS A CA 1
ATOM 704 C C . HIS A 1 85 ? -6.688 -3.489 -8.820 1.00 88.94 85 HIS A C 1
ATOM 706 O O . HIS A 1 85 ? -6.964 -3.981 -7.727 1.00 88.94 85 HIS A O 1
ATOM 712 N N . ALA A 1 86 ? -6.129 -4.220 -9.793 1.00 88.38 86 ALA A N 1
ATOM 713 C CA . ALA A 1 86 ? -5.833 -5.648 -9.677 1.00 88.38 86 ALA A CA 1
ATOM 714 C C . ALA A 1 86 ? -4.924 -6.006 -8.482 1.00 88.38 86 ALA A C 1
ATOM 716 O O . ALA A 1 86 ? -5.029 -7.116 -7.963 1.00 88.38 86 ALA A O 1
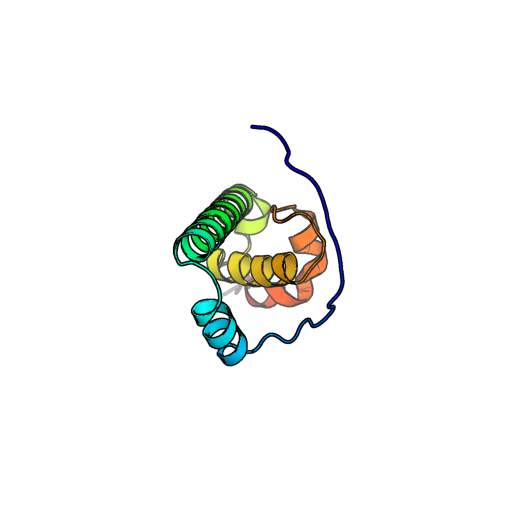ATOM 717 N N . LEU A 1 87 ? -4.091 -5.075 -7.990 1.00 89.62 87 LEU A N 1
ATOM 718 C CA . LEU A 1 87 ? -3.261 -5.288 -6.797 1.00 89.62 87 LEU A CA 1
ATOM 719 C C . LEU A 1 87 ? -4.103 -5.540 -5.545 1.00 89.62 87 LEU A C 1
ATOM 721 O O . LEU A 1 87 ? -3.689 -6.308 -4.681 1.00 89.62 87 LEU A O 1
ATOM 725 N N . LEU A 1 88 ? -5.289 -4.928 -5.449 1.00 89.25 88 LEU A N 1
ATOM 726 C CA . LEU A 1 88 ? -6.192 -5.160 -4.322 1.00 89.25 88 LEU A CA 1
ATOM 727 C C . LEU A 1 88 ? -6.664 -6.610 -4.295 1.00 89.25 88 LEU A C 1
ATOM 729 O O . LEU A 1 88 ? -6.699 -7.216 -3.231 1.00 89.25 88 LEU A O 1
ATOM 733 N N . ILE A 1 89 ? -6.978 -7.170 -5.465 1.00 88.69 89 ILE A N 1
ATOM 734 C CA . ILE A 1 89 ? -7.444 -8.551 -5.615 1.00 88.69 89 ILE A CA 1
ATOM 735 C C . ILE A 1 89 ? -6.280 -9.514 -5.366 1.00 88.69 89 ILE A C 1
ATOM 737 O O . ILE A 1 89 ? -6.381 -10.417 -4.541 1.00 88.69 89 ILE A O 1
ATOM 741 N N . GLN A 1 90 ? -5.141 -9.274 -6.020 1.00 89.50 90 GLN A N 1
ATOM 742 C CA . GLN A 1 90 ? -3.961 -10.132 -5.933 1.00 89.50 90 GLN A CA 1
ATOM 743 C C . GLN A 1 90 ? -3.415 -10.244 -4.504 1.00 89.50 90 GLN A C 1
ATOM 745 O O . GLN A 1 90 ? -3.018 -11.325 -4.076 1.00 89.50 90 GLN A O 1
ATOM 750 N N . TYR A 1 91 ? -3.413 -9.138 -3.760 1.00 89.50 91 TYR A N 1
ATOM 751 C CA . TYR A 1 91 ? -2.905 -9.080 -2.391 1.00 89.50 91 TYR A CA 1
ATOM 752 C C . TYR A 1 91 ? -4.023 -8.951 -1.355 1.00 89.50 91 TYR A C 1
ATOM 754 O O . TYR A 1 91 ? -3.765 -8.496 -0.241 1.00 89.50 91 TYR A O 1
ATOM 762 N N . THR A 1 92 ? -5.250 -9.381 -1.681 1.00 87.50 92 THR A N 1
ATOM 763 C CA . THR A 1 92 ? -6.400 -9.318 -0.762 1.00 87.50 92 THR A CA 1
ATOM 764 C C . THR A 1 92 ? -6.057 -9.934 0.590 1.00 87.50 92 THR A C 1
ATOM 766 O O . THR A 1 92 ? -6.252 -9.278 1.607 1.00 87.50 92 THR A O 1
ATOM 769 N N . SER A 1 93 ? -5.454 -11.126 0.621 1.00 87.31 93 SER A N 1
ATOM 770 C CA . SER A 1 93 ? -5.088 -11.807 1.871 1.00 87.31 93 SER A CA 1
ATOM 771 C C . SER A 1 93 ? -4.120 -11.009 2.751 1.00 87.31 93 SER A C 1
ATOM 773 O O . SER A 1 93 ? -4.150 -11.155 3.964 1.00 87.31 93 SER A O 1
ATOM 775 N N . LEU A 1 94 ? -3.287 -10.148 2.160 1.00 87.62 94 LEU A N 1
ATOM 776 C CA . LEU A 1 94 ? -2.294 -9.335 2.871 1.00 87.62 94 LEU A CA 1
ATOM 777 C C . LEU A 1 94 ? -2.888 -8.033 3.430 1.00 87.62 94 LEU A C 1
ATOM 779 O O . LEU A 1 94 ? -2.380 -7.473 4.400 1.00 87.62 94 LEU A O 1
ATOM 783 N N . ILE A 1 95 ? -3.955 -7.531 2.809 1.00 88.31 95 ILE A N 1
ATOM 784 C CA . ILE A 1 95 ? -4.583 -6.249 3.163 1.00 88.31 95 ILE A CA 1
ATOM 785 C C . ILE A 1 95 ? -5.932 -6.428 3.872 1.00 88.31 95 ILE A C 1
ATOM 787 O O . ILE A 1 95 ? -6.511 -5.445 4.338 1.00 88.31 95 ILE A O 1
ATOM 791 N N . ASN A 1 96 ? -6.428 -7.665 3.973 1.00 86.69 96 ASN A N 1
ATOM 792 C CA . ASN A 1 96 ? -7.728 -7.997 4.552 1.00 86.69 96 ASN A CA 1
ATOM 793 C C . ASN A 1 96 ? -7.843 -7.570 6.023 1.00 86.69 96 ASN A C 1
ATOM 795 O O . ASN A 1 96 ? -8.873 -7.026 6.412 1.00 86.69 96 ASN A O 1
ATOM 799 N N . ASP A 1 97 ? -6.766 -7.700 6.802 1.00 84.62 97 ASP A N 1
ATOM 800 C CA . ASP A 1 97 ? -6.715 -7.290 8.218 1.00 84.62 97 ASP A CA 1
ATOM 801 C C . ASP A 1 97 ? -6.917 -5.781 8.428 1.00 84.62 97 ASP A C 1
ATOM 803 O O . ASP A 1 97 ? -7.213 -5.316 9.528 1.00 84.62 97 ASP A O 1
ATOM 807 N N . TYR A 1 98 ? -6.746 -4.987 7.370 1.00 85.62 98 TYR A N 1
ATOM 808 C CA . TYR A 1 98 ? -6.914 -3.536 7.394 1.00 85.62 98 TYR A CA 1
ATOM 809 C C . TYR A 1 98 ? -8.257 -3.079 6.831 1.00 85.62 98 TYR A C 1
ATOM 811 O O . TYR A 1 98 ? -8.527 -1.868 6.787 1.00 85.62 98 TYR A O 1
ATOM 819 N N . ARG A 1 99 ? -9.092 -4.016 6.365 1.00 85.12 99 ARG A N 1
ATOM 820 C CA . ARG A 1 99 ? -10.454 -3.712 5.938 1.00 85.12 99 ARG A CA 1
ATOM 821 C C . ARG A 1 99 ? -11.228 -3.218 7.154 1.00 85.12 99 ARG A C 1
ATOM 823 O O . ARG A 1 99 ? -11.020 -3.700 8.263 1.00 85.12 99 ARG A O 1
ATOM 830 N N . LYS A 1 100 ? -12.092 -2.221 6.961 1.00 81.19 100 LYS A N 1
ATOM 831 C CA . LYS A 1 100 ? -13.058 -1.798 7.977 1.00 81.19 100 LYS A CA 1
ATOM 832 C C . LYS A 1 100 ? -13.835 -3.045 8.387 1.00 81.19 100 LYS A C 1
ATOM 834 O O . LYS A 1 100 ? -14.619 -3.571 7.602 1.00 81.19 100 LYS A O 1
ATOM 839 N N . SER A 1 101 ? -13.538 -3.568 9.570 1.00 64.94 101 SER A N 1
ATOM 840 C CA . SER A 1 101 ? -14.384 -4.548 10.218 1.00 64.94 101 SER A CA 1
ATOM 841 C C . SER A 1 101 ? -15.689 -3.823 10.493 1.00 64.94 101 SER A C 1
ATOM 843 O O . SER A 1 101 ? -15.703 -2.819 11.208 1.00 64.94 101 SER A O 1
ATOM 845 N N . ASP A 1 102 ? -16.759 -4.287 9.857 1.00 54.38 102 ASP A N 1
ATOM 846 C CA . ASP A 1 102 ? -18.125 -3.919 10.200 1.00 54.38 102 ASP A CA 1
ATOM 847 C C . ASP A 1 102 ? -18.369 -4.483 11.609 1.00 54.38 102 ASP A C 1
ATOM 849 O O . ASP A 1 102 ? -18.912 -5.569 11.795 1.00 54.38 102 ASP A O 1
ATOM 853 N N . THR A 1 103 ? -17.822 -3.813 12.624 1.00 48.72 103 THR A N 1
ATOM 854 C CA . THR A 1 103 ? -18.166 -4.043 14.024 1.00 48.72 103 THR A CA 1
ATOM 855 C C . THR A 1 103 ? -19.595 -3.539 14.157 1.00 48.72 103 THR A C 1
ATOM 857 O O . THR A 1 103 ? -19.832 -2.387 14.514 1.00 48.72 103 THR A O 1
ATOM 860 N N . LYS A 1 104 ? -20.550 -4.384 13.751 1.00 47.19 104 LYS A N 1
ATOM 861 C CA . LYS A 1 104 ? -21.937 -4.272 14.185 1.00 47.19 104 LYS A CA 1
ATOM 862 C C . LYS A 1 104 ? -21.909 -4.329 15.706 1.00 47.19 104 LYS A C 1
ATOM 864 O O . LYS A 1 104 ? -21.370 -5.277 16.277 1.00 47.19 104 LYS A O 1
ATOM 869 N N . HIS A 1 105 ? -22.370 -3.230 16.287 1.00 42.91 105 HIS A N 1
ATOM 870 C CA . HIS A 1 105 ? -22.478 -3.002 17.716 1.00 42.91 105 HIS A CA 1
ATOM 871 C C . HIS A 1 105 ? -23.517 -3.934 18.337 1.00 42.91 105 HIS A C 1
ATOM 873 O O . HIS A 1 105 ? -24.511 -4.235 17.634 1.00 42.91 105 HIS A O 1
#

Foldseek 3Di:
DDDDDDDDDDDDDPDCDVVNVVVVVVVDDVVVVVVVVVVVVVLLVQQLVVQVPDPVLVQFPPSVVLSVVLQVVCVSDPDPSHDDPVSCVVCVVVRVVRGPDPPPD

pLDDT: mean 70.87, std 18.68, range [34.59, 92.19]

Sequence (105 aa):
MAIVKRQAEADHNTKMTVADLIKLSNNLKPQQIKQVVEERTYQWNNFVRDFFNDKATNQYTKRLKVAALLWEKVRESKAPKIYVHALLIQYTSLINDYRKSDTKH

Radius of gyration: 17.56 Å; chains: 1; bounding box: 53×25×43 Å

Secondary structure (DSSP, 8-state):
-----------------HHHHHHHHTTS-HHHHHHHHHHHHHHHHHHHHHHHH-GGGGGBSSHHHHHHHHHHHHHHSSS-SS--THHHHHTHHHHGGGB------

Organism: NCBI:txid2876789